Protein AF-A0A946AE33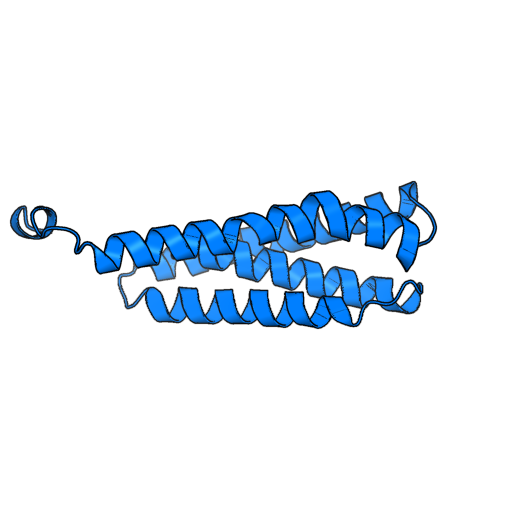-F1 (afdb_monomer_lite)

Foldseek 3Di:
DDPVVVPPDQDPVNVVVVVVVVVVLVVLCVCLPPDPVQQCQQCQAVVHNVVSNVLSVVLVVVLVVVLVVCVVVLLCVLVVDDDLVVLLVVLVVQLVVLVVQVVPQGSYNVCSVVSSVSSSSNSSSSSSSVSSD

Structure (mmCIF, N/CA/C/O backbone):
data_AF-A0A946AE33-F1
#
_entry.id   AF-A0A946AE33-F1
#
loop_
_atom_site.group_PDB
_atom_site.id
_atom_site.type_symbol
_atom_site.label_atom_id
_atom_site.label_alt_id
_atom_site.label_comp_id
_atom_site.label_asym_id
_atom_site.label_entity_id
_atom_site.label_seq_id
_atom_site.pdbx_PDB_ins_code
_atom_site.Cartn_x
_atom_site.Cartn_y
_atom_site.Cartn_z
_atom_site.occupancy
_atom_site.B_iso_or_equiv
_atom_site.auth_seq_id
_atom_site.auth_comp_id
_atom_site.auth_asym_id
_atom_site.auth_atom_id
_atom_site.pdbx_PDB_model_num
ATOM 1 N N . MET A 1 1 ? -21.711 12.159 24.952 1.00 50.16 1 MET A N 1
ATOM 2 C CA . MET A 1 1 ? -20.573 11.455 25.575 1.00 50.16 1 MET A CA 1
ATOM 3 C C . MET A 1 1 ? -20.435 12.003 26.990 1.00 50.16 1 MET A C 1
ATOM 5 O O . MET A 1 1 ? -20.140 13.181 27.139 1.00 50.16 1 MET A O 1
ATOM 9 N N . THR A 1 2 ? -20.823 11.242 28.013 1.00 53.59 2 THR A N 1
ATOM 10 C CA . THR A 1 2 ? -20.772 11.688 29.418 1.00 53.59 2 THR A CA 1
ATOM 11 C C . THR A 1 2 ? -19.345 11.548 29.954 1.00 53.59 2 THR A C 1
ATOM 13 O O . THR A 1 2 ? -18.620 10.636 29.563 1.00 53.59 2 THR A O 1
ATOM 16 N N . THR A 1 3 ? -18.932 12.439 30.856 1.00 55.59 3 THR A N 1
ATOM 17 C CA . THR A 1 3 ? -17.581 12.507 31.457 1.00 55.59 3 THR A CA 1
ATOM 18 C C . THR A 1 3 ? -17.086 11.186 32.068 1.00 55.59 3 THR A C 1
ATOM 20 O O . THR A 1 3 ? -15.885 10.972 32.158 1.00 55.59 3 THR A O 1
ATOM 23 N N . ALA A 1 4 ? -17.994 10.263 32.400 1.00 56.94 4 ALA A N 1
ATOM 24 C CA . ALA A 1 4 ? -17.688 8.928 32.911 1.00 56.94 4 ALA A CA 1
ATOM 25 C C . ALA A 1 4 ? -17.094 7.943 31.874 1.00 56.94 4 ALA A C 1
ATOM 27 O O . ALA A 1 4 ? -16.504 6.940 32.268 1.00 56.94 4 ALA A O 1
ATOM 28 N N . GLU A 1 5 ? -17.236 8.173 30.560 1.00 56.06 5 GLU A N 1
ATOM 29 C CA . GLU A 1 5 ? -16.621 7.291 29.545 1.00 56.06 5 GLU A CA 1
ATOM 30 C C . GLU A 1 5 ? -15.133 7.572 29.307 1.00 56.06 5 GLU A C 1
ATOM 32 O O . GLU A 1 5 ? -14.405 6.659 28.917 1.00 56.06 5 GLU A O 1
ATOM 37 N N . LEU A 1 6 ? -14.681 8.802 29.569 1.00 60.41 6 LEU A N 1
ATOM 38 C CA . LEU A 1 6 ? -13.281 9.213 29.411 1.00 60.41 6 LEU A CA 1
ATOM 39 C C . LEU A 1 6 ? -12.365 8.630 30.499 1.00 60.41 6 LEU A C 1
ATOM 41 O O . LEU A 1 6 ? -11.160 8.551 30.296 1.00 60.41 6 LEU A O 1
ATOM 45 N N . ASP A 1 7 ? -12.940 8.184 31.619 1.00 59.47 7 ASP A N 1
ATOM 46 C CA . ASP A 1 7 ? -12.211 7.732 32.811 1.00 59.47 7 ASP A CA 1
ATOM 47 C C . ASP A 1 7 ? -12.025 6.202 32.868 1.00 59.47 7 ASP A C 1
ATOM 49 O O . ASP A 1 7 ? -11.583 5.636 33.870 1.00 59.47 7 ASP A O 1
ATOM 53 N N . ARG A 1 8 ? -12.377 5.483 31.789 1.00 68.56 8 ARG A N 1
ATOM 54 C CA . ARG A 1 8 ? -12.140 4.036 31.710 1.00 68.56 8 ARG A CA 1
ATOM 55 C C . ARG A 1 8 ? -10.640 3.788 31.523 1.00 68.56 8 ARG A C 1
ATOM 57 O O . ARG A 1 8 ? -10.096 4.175 30.487 1.00 68.56 8 ARG A O 1
ATOM 64 N N . PRO A 1 9 ? -9.961 3.094 32.453 1.00 71.62 9 PRO A N 1
ATOM 65 C CA . PRO A 1 9 ? -8.534 2.848 32.322 1.00 71.62 9 PRO A CA 1
ATOM 66 C C . PRO A 1 9 ? -8.259 2.014 31.067 1.00 71.62 9 PRO A C 1
ATOM 68 O O . PRO A 1 9 ? -8.812 0.924 30.883 1.00 71.62 9 PRO A O 1
ATOM 71 N N . VAL A 1 10 ? -7.382 2.522 30.198 1.00 79.94 10 VAL A N 1
ATOM 72 C CA . VAL A 1 10 ? -6.903 1.779 29.029 1.00 79.94 10 VAL A CA 1
ATOM 73 C C . VAL A 1 10 ? -6.234 0.503 29.530 1.00 79.94 10 VAL A C 1
ATOM 75 O O . VAL A 1 10 ? -5.278 0.535 30.305 1.00 79.94 10 VAL A O 1
ATOM 78 N N . THR A 1 11 ? -6.742 -0.654 29.109 1.00 90.44 11 THR A N 1
ATOM 79 C CA . THR A 1 11 ? -6.124 -1.920 29.511 1.00 90.44 11 THR A CA 1
ATOM 80 C C . THR A 1 11 ? -4.708 -2.015 28.941 1.00 90.44 11 THR A C 1
ATOM 82 O O . THR A 1 11 ? -4.482 -1.705 27.771 1.00 90.44 11 THR A O 1
ATOM 85 N N . LYS A 1 12 ? -3.753 -2.527 29.731 1.00 89.81 12 LYS A N 1
ATOM 86 C CA . LYS A 1 12 ? -2.368 -2.762 29.272 1.00 89.81 12 LYS A CA 1
ATOM 87 C C . LYS A 1 12 ? -2.312 -3.585 27.977 1.00 89.81 12 LYS A C 1
ATOM 89 O O . LYS A 1 12 ? -1.475 -3.335 27.121 1.00 89.81 12 LYS A O 1
ATOM 94 N N . ARG A 1 13 ? -3.242 -4.539 27.819 1.00 88.56 13 ARG A N 1
ATOM 95 C CA . ARG A 1 13 ? -3.396 -5.354 26.602 1.00 88.56 13 ARG A CA 1
ATOM 96 C C . ARG A 1 13 ? -3.856 -4.530 25.398 1.00 88.56 13 ARG A C 1
ATOM 98 O O . ARG A 1 13 ? -3.354 -4.751 24.306 1.00 88.56 13 ARG A O 1
ATOM 105 N N . GLY A 1 14 ? -4.786 -3.594 25.591 1.00 88.00 14 GLY A N 1
ATOM 106 C CA . GLY A 1 14 ? -5.239 -2.687 24.535 1.00 88.00 14 GLY A CA 1
ATOM 107 C C . GLY A 1 14 ? -4.126 -1.757 24.062 1.00 88.00 14 GLY A C 1
ATOM 108 O O . GLY A 1 14 ? -3.914 -1.643 22.861 1.00 88.00 14 GLY A O 1
ATOM 109 N N . LEU A 1 15 ? -3.374 -1.169 24.997 1.00 89.25 15 LEU A N 1
ATOM 110 C CA . LEU A 1 15 ? -2.214 -0.336 24.672 1.00 89.25 15 LEU A CA 1
ATOM 111 C C . LEU A 1 15 ? -1.155 -1.136 23.899 1.00 89.25 15 LEU A C 1
ATOM 113 O O . LEU A 1 15 ? -0.730 -0.711 22.833 1.00 89.25 15 LEU A O 1
ATOM 117 N N . ALA A 1 16 ? -0.793 -2.327 24.388 1.00 91.50 16 ALA A N 1
ATOM 118 C CA . ALA A 1 16 ? 0.180 -3.188 23.717 1.00 91.50 16 ALA A CA 1
ATOM 119 C C . ALA A 1 16 ? -0.266 -3.603 22.304 1.00 91.50 16 ALA A C 1
ATOM 121 O O . ALA A 1 16 ? 0.555 -3.623 21.394 1.00 91.50 16 ALA A O 1
ATOM 122 N N . ALA A 1 17 ? -1.555 -3.906 22.106 1.00 89.50 17 ALA A N 1
ATOM 123 C CA . ALA A 1 17 ? -2.090 -4.255 20.791 1.00 89.50 17 ALA A CA 1
ATOM 124 C C . ALA A 1 17 ? -1.976 -3.093 19.793 1.00 89.50 17 ALA A C 1
ATOM 126 O O . ALA A 1 17 ? -1.589 -3.314 18.649 1.00 89.50 17 ALA A O 1
ATOM 127 N N . TRP A 1 18 ? -2.269 -1.865 20.227 1.00 89.56 18 TRP A N 1
ATOM 128 C CA . TRP A 1 18 ? -2.131 -0.680 19.380 1.00 89.56 18 TRP A CA 1
ATOM 129 C C . TRP A 1 18 ? -0.669 -0.330 19.095 1.00 89.56 18 TRP A C 1
ATOM 131 O O . TRP A 1 18 ? -0.333 -0.091 17.942 1.00 89.56 18 TRP A O 1
ATOM 141 N N . CYS A 1 19 ? 0.219 -0.404 20.093 1.00 91.88 19 CYS A N 1
ATOM 142 C CA . CYS A 1 19 ? 1.657 -0.217 19.873 1.00 91.88 19 CYS A CA 1
ATOM 143 C C . CYS A 1 19 ? 2.226 -1.246 18.886 1.00 91.88 19 CYS A C 1
ATOM 145 O O . CYS A 1 19 ? 3.056 -0.905 18.050 1.00 91.88 19 CYS A O 1
ATOM 147 N N . LEU A 1 20 ? 1.786 -2.507 18.970 1.00 91.44 20 LEU A N 1
ATOM 148 C CA . LEU A 1 20 ? 2.227 -3.546 18.042 1.00 91.44 20 LEU A CA 1
ATOM 149 C C . LEU A 1 20 ? 1.705 -3.297 16.623 1.00 91.44 20 LEU A C 1
ATOM 151 O O . LEU A 1 20 ? 2.431 -3.543 15.665 1.00 91.44 20 LEU A O 1
ATOM 155 N N . PHE A 1 21 ? 0.469 -2.813 16.487 1.00 90.50 21 PHE A N 1
ATOM 156 C CA . PHE A 1 21 ? -0.101 -2.452 15.190 1.00 90.50 21 PHE A CA 1
A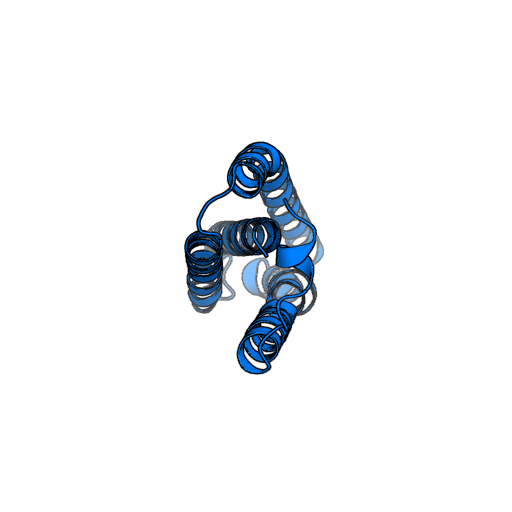TOM 157 C C . PHE A 1 21 ? 0.655 -1.283 14.544 1.00 90.50 21 PHE A C 1
ATOM 159 O O . PHE A 1 21 ? 1.027 -1.371 13.379 1.00 90.50 21 PHE A O 1
ATOM 166 N N . ASP A 1 22 ? 0.953 -0.234 15.312 1.00 90.69 22 ASP A N 1
ATOM 167 C CA . ASP A 1 22 ? 1.750 0.910 14.851 1.00 90.69 22 ASP A CA 1
ATOM 168 C C . ASP A 1 22 ? 3.158 0.478 14.407 1.00 90.69 22 ASP A C 1
ATOM 170 O O . ASP A 1 22 ? 3.613 0.793 13.304 1.00 90.69 22 ASP A O 1
ATOM 174 N N . TRP A 1 23 ? 3.807 -0.367 15.218 1.00 92.12 23 TRP A N 1
ATOM 175 C CA . TRP A 1 23 ? 5.108 -0.944 14.886 1.00 92.12 23 TRP A CA 1
ATOM 176 C C . TRP A 1 23 ? 5.071 -1.793 13.610 1.00 92.12 23 TRP A C 1
ATOM 178 O O . TRP A 1 23 ? 5.952 -1.661 12.763 1.00 92.12 23 TRP A O 1
ATOM 188 N N . ALA A 1 24 ? 4.052 -2.640 13.445 1.00 89.75 24 ALA A N 1
ATOM 189 C CA . ALA A 1 24 ? 3.898 -3.488 12.264 1.00 89.75 24 ALA A CA 1
ATOM 190 C C . ALA A 1 24 ? 3.605 -2.684 10.987 1.00 89.75 24 ALA A C 1
ATOM 192 O O . ALA A 1 24 ? 3.961 -3.118 9.892 1.00 89.75 24 ALA A O 1
ATOM 193 N N . ASN A 1 25 ? 2.987 -1.511 11.119 1.00 91.31 25 ASN A N 1
ATOM 194 C CA . ASN A 1 25 ? 2.649 -0.651 9.992 1.00 91.31 25 ASN A CA 1
ATOM 195 C C . ASN A 1 25 ? 3.841 0.160 9.479 1.00 91.31 25 ASN A C 1
ATOM 197 O O . ASN A 1 25 ? 3.943 0.372 8.270 1.00 91.31 25 ASN A O 1
ATOM 201 N N . SER A 1 26 ? 4.756 0.569 10.363 1.00 91.94 26 SER A N 1
ATOM 202 C CA . SER A 1 26 ? 5.898 1.430 10.024 1.00 91.94 26 SER A CA 1
ATOM 203 C C . SER A 1 26 ? 6.729 0.966 8.809 1.00 91.94 26 SER A C 1
ATOM 205 O O . SER A 1 26 ? 7.024 1.804 7.954 1.00 91.94 26 SER A O 1
ATOM 207 N N . PRO A 1 27 ? 7.065 -0.330 8.637 1.00 92.44 27 PRO A N 1
ATOM 208 C CA . PRO A 1 27 ? 7.875 -0.776 7.508 1.00 92.44 27 PRO A CA 1
ATOM 209 C C . PRO A 1 27 ? 7.176 -0.659 6.154 1.00 92.44 27 PRO A C 1
ATOM 211 O O . PRO A 1 27 ? 7.861 -0.589 5.139 1.00 92.44 27 PRO A O 1
ATOM 214 N N . THR A 1 28 ? 5.841 -0.650 6.107 1.00 93.06 28 THR A N 1
ATOM 215 C CA . THR A 1 28 ? 5.085 -0.700 4.846 1.00 93.06 28 THR A CA 1
ATOM 216 C C . THR A 1 28 ? 5.434 0.472 3.918 1.00 93.06 28 THR A C 1
ATOM 218 O O . THR A 1 28 ? 5.952 0.217 2.828 1.00 93.06 28 THR A O 1
ATOM 221 N N . PRO A 1 29 ? 5.258 1.749 4.310 1.00 93.12 29 PRO A N 1
ATOM 222 C CA . PRO A 1 29 ? 5.655 2.871 3.459 1.00 93.12 29 PRO A CA 1
ATOM 223 C C . PRO A 1 29 ? 7.177 2.941 3.269 1.00 93.12 29 PRO A C 1
ATOM 225 O O . PRO A 1 29 ? 7.655 3.232 2.175 1.00 93.12 29 PRO A O 1
ATOM 228 N N . THR A 1 30 ? 7.960 2.613 4.297 1.00 93.75 30 THR A N 1
ATOM 229 C CA . THR A 1 30 ? 9.427 2.696 4.252 1.00 93.75 30 THR A CA 1
ATOM 230 C C . THR A 1 30 ? 10.042 1.722 3.240 1.00 93.75 30 THR A C 1
ATOM 232 O O . THR A 1 30 ? 10.930 2.086 2.471 1.00 93.75 30 THR A O 1
ATOM 235 N N . VAL A 1 31 ? 9.583 0.473 3.221 1.00 94.88 31 VAL A N 1
ATOM 236 C CA . VAL A 1 31 ? 10.119 -0.580 2.350 1.00 94.88 31 VAL A CA 1
ATOM 237 C C . VAL A 1 31 ? 9.444 -0.533 0.985 1.00 94.88 31 VAL A C 1
ATOM 239 O O . VAL A 1 31 ? 10.135 -0.524 -0.038 1.00 94.88 31 VAL A O 1
ATOM 242 N N . VAL A 1 32 ? 8.109 -0.484 0.956 1.00 94.19 32 VAL A N 1
ATOM 243 C CA . VAL A 1 32 ? 7.356 -0.599 -0.297 1.00 94.19 32 VAL A CA 1
ATOM 244 C C . VAL A 1 32 ? 7.407 0.697 -1.095 1.00 94.19 32 VAL A C 1
ATOM 246 O O . VAL A 1 32 ? 7.631 0.646 -2.298 1.00 94.19 32 VAL A O 1
ATOM 249 N N . VAL A 1 33 ? 7.232 1.856 -0.453 1.00 92.31 33 VAL A N 1
ATOM 250 C CA . VAL A 1 33 ? 7.063 3.128 -1.174 1.00 92.31 33 VAL A CA 1
ATOM 251 C C . VAL A 1 33 ? 8.389 3.852 -1.400 1.00 92.31 33 VAL A C 1
ATOM 253 O O . VAL A 1 33 ? 8.581 4.408 -2.482 1.00 92.31 33 VAL A O 1
ATOM 256 N N . THR A 1 34 ? 9.305 3.855 -0.423 1.00 91.50 34 THR A N 1
ATOM 257 C CA . THR A 1 34 ? 10.477 4.750 -0.470 1.00 91.50 34 THR A CA 1
ATOM 258 C C . THR A 1 34 ? 11.816 4.060 -0.734 1.00 91.50 34 THR A C 1
ATOM 260 O O . THR A 1 34 ? 12.484 4.410 -1.704 1.00 91.50 34 THR A O 1
ATOM 263 N N . PHE A 1 35 ? 12.262 3.122 0.109 1.00 94.19 35 PHE A N 1
ATOM 264 C CA . PHE A 1 35 ? 13.688 2.749 0.142 1.00 94.19 35 PHE A CA 1
ATOM 265 C C . PHE A 1 35 ? 14.060 1.463 -0.593 1.00 94.19 35 PHE A C 1
ATOM 267 O O . PHE A 1 35 ? 15.213 1.333 -0.998 1.00 94.19 35 PHE A O 1
ATOM 274 N N . VAL A 1 36 ? 13.140 0.509 -0.759 1.00 95.12 36 VAL A N 1
ATOM 275 C CA . VAL A 1 36 ? 13.484 -0.811 -1.319 1.00 95.12 36 VAL A CA 1
ATOM 276 C C . VAL A 1 36 ? 12.819 -1.028 -2.668 1.00 95.12 36 VAL A C 1
ATOM 278 O O . VAL A 1 36 ? 13.504 -1.248 -3.666 1.00 95.12 36 VAL A O 1
ATOM 281 N N . PHE A 1 37 ? 11.493 -0.931 -2.725 1.00 94.69 37 PHE A N 1
ATOM 282 C CA . PHE A 1 37 ? 10.764 -1.293 -3.939 1.00 94.69 37 PHE A CA 1
ATOM 283 C C . PHE A 1 37 ? 10.851 -0.238 -5.045 1.00 94.69 37 PHE A C 1
ATOM 285 O O . PHE A 1 37 ? 10.926 -0.607 -6.213 1.00 94.69 37 PHE A O 1
ATOM 292 N N . ALA A 1 38 ? 10.935 1.049 -4.700 1.00 95.31 38 ALA A N 1
ATOM 293 C CA . ALA A 1 38 ? 11.123 2.122 -5.676 1.00 95.31 38 ALA A CA 1
ATOM 294 C C . ALA A 1 38 ? 12.419 1.967 -6.507 1.00 95.31 38 ALA A C 1
ATOM 296 O O . ALA A 1 38 ? 12.333 1.917 -7.738 1.00 95.31 38 ALA A O 1
ATOM 297 N N . PRO A 1 39 ? 13.621 1.819 -5.902 1.00 95.38 39 PRO A N 1
ATOM 298 C CA . PRO A 1 39 ? 14.836 1.582 -6.680 1.00 95.38 39 PRO A CA 1
ATOM 299 C C . PRO A 1 39 ? 14.857 0.199 -7.347 1.00 95.38 39 PRO A C 1
ATOM 301 O O . PRO A 1 39 ? 15.403 0.076 -8.444 1.00 95.38 39 PRO A O 1
ATOM 304 N N . TYR A 1 40 ? 14.250 -0.829 -6.736 1.00 96.12 40 TYR A N 1
ATOM 305 C CA . TYR A 1 40 ? 14.107 -2.152 -7.360 1.00 96.12 40 TYR A CA 1
ATOM 306 C C . TYR A 1 40 ? 13.276 -2.093 -8.647 1.00 96.12 40 TYR A C 1
ATOM 308 O O . TYR A 1 40 ? 13.693 -2.620 -9.675 1.00 96.12 40 TYR A O 1
ATOM 316 N N . PHE A 1 41 ? 12.139 -1.400 -8.624 1.00 96.56 41 PHE A N 1
ATOM 317 C CA . PHE A 1 41 ? 11.305 -1.193 -9.802 1.00 96.56 41 PHE A CA 1
ATOM 318 C C . PHE A 1 41 ? 12.065 -0.425 -10.886 1.00 96.56 41 PHE A C 1
ATOM 320 O O . PHE A 1 41 ? 12.114 -0.859 -12.037 1.00 96.56 41 PHE A O 1
ATOM 327 N N . ALA A 1 42 ? 12.719 0.678 -10.512 1.00 96.75 42 ALA A N 1
ATOM 328 C CA . ALA A 1 42 ? 13.382 1.539 -11.481 1.00 96.75 42 ALA A CA 1
ATOM 329 C C . ALA A 1 42 ? 14.591 0.871 -12.157 1.00 96.75 42 ALA A C 1
ATOM 331 O O . ALA A 1 42 ? 14.754 0.961 -13.373 1.00 96.75 42 ALA A O 1
ATOM 332 N N . ARG A 1 43 ? 15.432 0.174 -11.386 1.00 96.25 43 ARG A N 1
ATOM 333 C CA . ARG A 1 43 ? 16.667 -0.439 -11.903 1.00 96.25 43 ARG A CA 1
ATOM 334 C C . ARG A 1 43 ? 16.495 -1.892 -12.337 1.00 96.25 43 ARG A C 1
ATOM 336 O O . ARG A 1 43 ? 17.162 -2.315 -13.270 1.00 96.25 43 ARG A O 1
ATOM 343 N N . GLY A 1 44 ? 15.647 -2.655 -11.652 1.00 94.50 44 GLY A N 1
ATOM 344 C CA . GLY A 1 44 ? 15.461 -4.087 -11.889 1.00 94.50 44 GLY A CA 1
ATOM 345 C C . GLY A 1 44 ? 14.377 -4.392 -12.917 1.00 94.50 44 GLY A C 1
ATOM 346 O O . GLY A 1 44 ? 14.620 -5.156 -13.841 1.00 94.50 44 GLY A O 1
ATOM 347 N N . ILE A 1 45 ? 13.191 -3.796 -12.768 1.00 95.00 45 ILE A N 1
ATOM 348 C CA . ILE A 1 45 ? 12.033 -4.098 -13.628 1.00 95.00 45 ILE A CA 1
ATOM 349 C C . ILE A 1 45 ? 12.075 -3.269 -14.916 1.00 95.00 45 ILE A C 1
ATOM 351 O O . ILE A 1 45 ? 11.924 -3.811 -16.007 1.00 95.00 45 ILE A O 1
ATOM 355 N N . VAL A 1 46 ? 12.289 -1.955 -14.797 1.00 95.81 46 VAL A N 1
ATOM 356 C CA . VAL A 1 46 ? 12.320 -1.042 -15.954 1.00 95.81 46 VAL A CA 1
ATOM 357 C C . VAL A 1 46 ? 13.689 -1.046 -16.642 1.00 95.81 46 VAL A C 1
ATOM 359 O O . VAL A 1 46 ? 13.772 -0.908 -17.857 1.00 95.81 46 VAL A O 1
ATOM 362 N N . GLY A 1 47 ? 14.777 -1.197 -15.881 1.00 92.25 47 GLY A N 1
ATOM 363 C CA . GLY A 1 47 ? 16.150 -1.192 -16.408 1.00 92.25 47 GLY A CA 1
ATOM 364 C C . GLY A 1 47 ? 16.711 0.202 -16.727 1.00 92.25 47 GLY A C 1
ATOM 365 O O . GLY A 1 47 ? 17.907 0.338 -16.977 1.00 92.25 47 GLY A O 1
ATOM 366 N N . ASN A 1 48 ? 15.880 1.246 -16.666 1.00 94.75 48 ASN A N 1
ATOM 367 C CA . ASN A 1 48 ? 16.268 2.650 -16.773 1.00 94.75 48 ASN A CA 1
ATOM 368 C C . ASN A 1 48 ? 15.800 3.402 -15.525 1.00 94.75 48 ASN A C 1
ATOM 370 O O . ASN A 1 48 ? 14.604 3.563 -15.293 1.00 94.75 48 ASN A O 1
ATOM 374 N N . GLU A 1 49 ? 16.752 3.895 -14.733 1.00 93.69 49 GLU A N 1
ATOM 375 C CA . GLU A 1 49 ? 16.461 4.532 -13.449 1.00 93.69 49 GLU A CA 1
ATOM 376 C C . GLU A 1 49 ? 15.604 5.797 -13.582 1.00 93.69 49 GLU A C 1
ATOM 378 O O . GLU A 1 49 ? 14.661 5.975 -12.815 1.00 93.69 49 GLU A O 1
ATOM 383 N N . ALA A 1 50 ? 15.887 6.660 -14.562 1.00 95.56 50 ALA A N 1
ATOM 384 C CA . ALA A 1 50 ? 15.160 7.918 -14.723 1.00 95.56 50 ALA A CA 1
ATOM 385 C C . ALA A 1 50 ? 13.708 7.677 -15.158 1.00 95.56 50 ALA A C 1
ATOM 387 O O . ALA A 1 50 ? 12.776 8.239 -14.581 1.00 95.56 50 ALA A O 1
ATOM 388 N N . GLU A 1 51 ? 13.512 6.806 -16.149 1.00 95.62 51 GLU A N 1
ATOM 389 C CA . GLU A 1 51 ? 12.180 6.429 -16.628 1.00 95.62 51 GLU A CA 1
ATOM 390 C C . GLU A 1 51 ? 11.399 5.658 -15.558 1.00 95.62 51 GLU A C 1
ATOM 392 O O . GLU A 1 51 ? 10.232 5.948 -15.298 1.00 95.62 51 GLU A O 1
ATOM 397 N N . GLY A 1 52 ? 12.057 4.723 -14.874 1.00 96.00 52 GLY A N 1
ATOM 398 C CA . GLY A 1 52 ? 11.436 3.917 -13.836 1.00 96.00 52 GLY A CA 1
ATOM 399 C C . GLY A 1 52 ? 11.005 4.729 -12.618 1.00 96.00 52 GLY A C 1
ATOM 400 O O . GLY A 1 52 ? 9.904 4.518 -12.112 1.00 96.00 52 GLY A O 1
ATOM 401 N N . LEU A 1 53 ? 11.800 5.710 -12.182 1.00 96.25 53 LEU A N 1
ATOM 402 C CA . LEU A 1 53 ? 11.395 6.632 -11.115 1.00 96.25 53 LEU A CA 1
ATOM 403 C C . LEU A 1 53 ? 10.254 7.565 -11.549 1.00 96.25 53 LEU A C 1
ATOM 405 O O . LEU A 1 53 ? 9.391 7.893 -10.728 1.00 96.25 53 LEU A O 1
ATOM 409 N N . ALA A 1 54 ? 10.204 7.965 -12.823 1.00 97.31 54 ALA A N 1
ATOM 410 C CA . ALA A 1 54 ? 9.082 8.734 -13.357 1.00 97.31 54 ALA A CA 1
ATOM 411 C C . ALA A 1 54 ? 7.786 7.903 -13.354 1.00 97.31 54 ALA A C 1
ATOM 413 O O . ALA A 1 54 ? 6.770 8.360 -12.829 1.00 97.31 54 ALA A O 1
ATOM 414 N N . LEU A 1 55 ? 7.827 6.667 -13.864 1.00 96.62 55 LEU A N 1
ATOM 415 C CA . LEU A 1 55 ? 6.693 5.733 -13.844 1.00 96.62 55 LEU A CA 1
ATOM 416 C C . LEU A 1 55 ? 6.236 5.414 -12.417 1.00 96.62 55 LEU A C 1
ATOM 418 O O . LEU A 1 55 ? 5.037 5.415 -12.138 1.00 96.62 55 LEU A O 1
ATOM 422 N N . TRP A 1 56 ? 7.183 5.199 -11.503 1.00 97.06 56 TRP A N 1
ATOM 423 C CA . TRP A 1 56 ? 6.897 4.994 -10.086 1.00 97.06 56 TRP A CA 1
ATOM 424 C C . TRP A 1 56 ? 6.147 6.184 -9.486 1.00 97.06 56 TRP A C 1
ATOM 426 O O . TRP A 1 56 ? 5.099 6.013 -8.865 1.00 97.06 56 TRP A O 1
ATOM 436 N N . SER A 1 57 ? 6.642 7.401 -9.729 1.00 96.19 57 SER A N 1
ATOM 437 C CA . SER A 1 57 ? 6.019 8.636 -9.240 1.00 96.19 57 SER A CA 1
ATOM 438 C C . SER A 1 57 ? 4.606 8.817 -9.793 1.00 96.19 57 SER A C 1
ATOM 440 O O . SER A 1 57 ? 3.706 9.193 -9.045 1.00 96.19 57 SER A O 1
ATOM 442 N N . TRP A 1 58 ? 4.382 8.488 -11.069 1.00 96.44 58 TRP A N 1
ATOM 443 C CA . TRP A 1 58 ? 3.041 8.479 -11.659 1.00 96.44 58 TRP A CA 1
ATOM 444 C C . TRP A 1 58 ? 2.119 7.447 -11.006 1.00 96.44 58 TRP A C 1
ATOM 446 O O . TRP A 1 58 ? 0.963 7.764 -10.725 1.00 96.44 58 TRP A O 1
ATOM 456 N N . GLY A 1 59 ? 2.623 6.246 -10.711 1.00 95.62 59 GLY A N 1
ATOM 457 C CA . GLY A 1 59 ? 1.875 5.215 -9.987 1.00 95.62 59 GLY A CA 1
ATOM 458 C C . GLY A 1 59 ? 1.449 5.666 -8.588 1.00 95.62 59 GLY A C 1
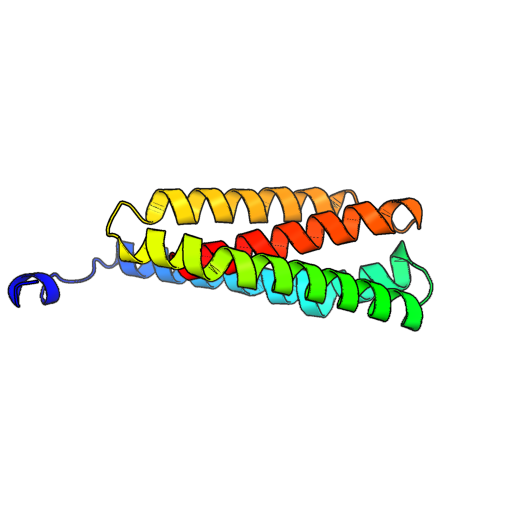ATOM 459 O O . GLY A 1 59 ? 0.275 5.548 -8.234 1.00 95.62 59 GLY A O 1
ATOM 460 N N . ILE A 1 60 ? 2.375 6.253 -7.823 1.00 96.06 60 ILE A N 1
ATOM 461 C CA . ILE A 1 60 ? 2.094 6.793 -6.484 1.00 96.06 60 ILE A CA 1
ATOM 462 C C . ILE A 1 60 ? 1.127 7.984 -6.549 1.00 96.06 60 ILE A C 1
ATOM 464 O O . ILE A 1 60 ? 0.198 8.075 -5.744 1.00 96.06 60 ILE A O 1
ATOM 468 N N . ALA A 1 61 ? 1.292 8.885 -7.521 1.00 96.69 61 ALA A N 1
ATOM 469 C CA . ALA A 1 61 ? 0.377 10.007 -7.722 1.00 96.69 61 ALA A CA 1
ATOM 470 C C . ALA A 1 61 ? -1.044 9.526 -8.053 1.00 96.69 61 ALA A C 1
ATOM 472 O O . ALA A 1 61 ? -2.020 10.051 -7.515 1.00 96.69 61 ALA A O 1
ATOM 473 N N . PHE A 1 62 ? -1.169 8.496 -8.893 1.00 96.06 62 PHE A N 1
ATOM 474 C CA . PHE A 1 62 ? -2.459 7.899 -9.215 1.00 96.06 62 PHE A CA 1
ATOM 475 C C . PHE A 1 62 ? -3.109 7.258 -7.983 1.00 96.06 62 PHE A C 1
ATOM 477 O O . PHE A 1 62 ? -4.288 7.503 -7.727 1.00 96.06 62 PHE A O 1
ATOM 484 N N . SER A 1 63 ? -2.358 6.504 -7.170 1.00 95.94 63 SER A N 1
ATOM 485 C CA . SER A 1 63 ? -2.908 5.960 -5.921 1.00 95.94 63 SER A CA 1
ATOM 486 C C . SER A 1 63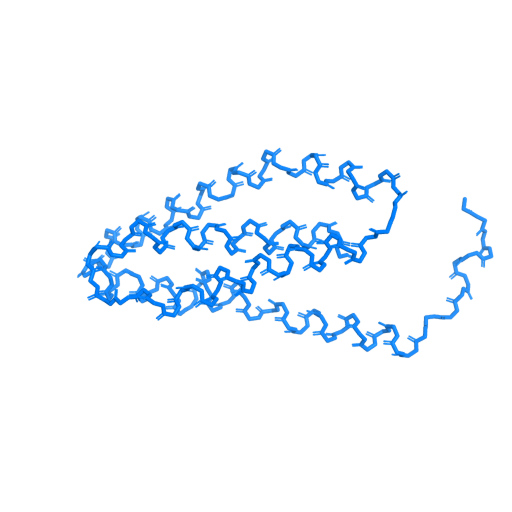 ? -3.338 7.062 -4.956 1.00 95.94 63 SER A C 1
ATOM 488 O O . SER A 1 63 ? -4.416 6.968 -4.378 1.00 95.94 63 SER A O 1
ATOM 490 N N . ALA A 1 64 ? -2.551 8.135 -4.830 1.00 95.06 64 ALA A N 1
ATOM 491 C CA . ALA A 1 64 ? -2.890 9.276 -3.982 1.00 95.06 64 ALA A CA 1
ATOM 492 C C . ALA A 1 64 ? -4.175 9.980 -4.448 1.00 95.06 64 ALA A C 1
ATOM 494 O O . ALA A 1 64 ? -4.999 10.363 -3.620 1.00 95.06 64 ALA A O 1
ATOM 495 N N . LEU A 1 65 ? -4.391 10.095 -5.762 1.00 97.00 65 LEU A N 1
ATOM 496 C CA . LEU A 1 65 ? -5.638 10.623 -6.316 1.00 97.00 65 LEU A CA 1
ATOM 497 C C . LEU A 1 65 ? -6.838 9.738 -5.946 1.00 97.00 65 LEU A C 1
ATOM 499 O O . LEU A 1 65 ? -7.877 10.250 -5.532 1.00 97.00 65 LEU A O 1
ATOM 503 N N . VAL A 1 66 ? -6.693 8.413 -6.053 1.00 95.62 66 VAL A N 1
ATOM 504 C CA . VAL A 1 66 ? -7.739 7.462 -5.645 1.00 95.62 66 VAL A CA 1
ATOM 505 C C . VAL A 1 66 ? -8.029 7.584 -4.148 1.00 95.62 66 VAL A C 1
ATOM 507 O O . VAL A 1 66 ? -9.193 7.670 -3.759 1.00 95.62 66 VAL A O 1
ATOM 510 N N . ILE A 1 67 ? -6.993 7.662 -3.311 1.00 95.12 67 ILE A N 1
ATOM 511 C CA . ILE A 1 67 ? -7.132 7.865 -1.862 1.00 95.12 67 ILE A CA 1
ATOM 512 C C . ILE A 1 67 ? -7.859 9.177 -1.571 1.00 95.12 67 ILE A C 1
ATOM 514 O O . ILE A 1 67 ? -8.785 9.183 -0.768 1.00 95.12 67 ILE A O 1
ATOM 518 N N . ALA A 1 68 ? -7.508 10.270 -2.253 1.00 95.38 68 ALA A N 1
ATOM 519 C CA . ALA A 1 68 ? -8.154 11.568 -2.067 1.00 95.38 68 ALA A CA 1
ATOM 520 C C . ALA A 1 68 ? -9.662 11.523 -2.370 1.00 95.38 68 ALA A C 1
ATOM 522 O O . ALA A 1 68 ? -10.447 12.175 -1.685 1.00 95.38 68 ALA A O 1
ATOM 523 N N . VAL A 1 69 ? -10.078 10.728 -3.361 1.00 95.25 69 VAL A N 1
ATOM 524 C CA . VAL A 1 69 ? -11.499 10.510 -3.682 1.00 95.25 69 VAL A CA 1
ATOM 525 C C . VAL A 1 69 ? -12.182 9.593 -2.664 1.00 95.25 69 VAL A C 1
ATOM 527 O O . VAL A 1 69 ? -13.359 9.787 -2.362 1.00 95.25 69 VAL A O 1
ATOM 530 N N . LEU A 1 70 ? -11.471 8.600 -2.125 1.00 91.19 70 LEU A N 1
ATOM 531 C CA . LEU A 1 70 ? -12.007 7.672 -1.124 1.00 91.19 70 LEU A CA 1
ATOM 532 C C . LEU A 1 70 ? -12.089 8.290 0.278 1.00 91.19 70 LEU A C 1
ATOM 534 O O . LEU A 1 70 ? -13.000 7.943 1.029 1.00 91.19 70 LEU A O 1
ATOM 538 N N . ALA A 1 71 ? -11.195 9.221 0.613 1.00 91.38 71 ALA A N 1
ATOM 539 C CA . ALA A 1 71 ? -11.055 9.820 1.940 1.00 91.38 71 ALA A CA 1
ATOM 540 C C . ALA A 1 71 ? -12.356 10.410 2.529 1.00 91.38 71 ALA A C 1
ATOM 542 O O . ALA A 1 71 ? -12.626 10.160 3.702 1.00 91.38 71 ALA A O 1
ATOM 543 N N . PRO A 1 72 ? -13.217 11.131 1.777 1.00 90.75 72 PRO A N 1
ATOM 544 C CA . PRO A 1 72 ? -14.486 11.632 2.305 1.00 90.75 72 PRO A CA 1
ATOM 545 C C . PRO A 1 72 ? -15.452 10.499 2.660 1.00 90.75 72 PRO A C 1
ATOM 547 O O . PRO A 1 72 ? -16.175 10.584 3.650 1.00 90.75 72 PRO A O 1
ATOM 550 N N . VAL A 1 73 ? -15.467 9.429 1.858 1.00 89.50 73 VAL A N 1
ATOM 551 C CA . VAL A 1 73 ? -16.358 8.281 2.058 1.00 89.50 73 VAL A CA 1
ATOM 552 C C . VAL A 1 73 ? -15.893 7.464 3.258 1.00 89.50 73 VAL A C 1
ATOM 554 O O . VAL A 1 73 ? -16.689 7.150 4.141 1.00 89.50 73 VAL A O 1
ATOM 557 N N . THR A 1 74 ? -14.604 7.134 3.314 1.00 87.44 74 THR A N 1
ATOM 558 C CA . THR A 1 74 ? -14.023 6.336 4.400 1.00 87.44 74 THR A CA 1
ATOM 559 C C . THR A 1 74 ? -14.011 7.115 5.712 1.00 87.44 74 THR A C 1
ATOM 561 O O . THR A 1 74 ? -14.347 6.543 6.747 1.00 87.44 74 THR A O 1
ATOM 564 N N . GLY A 1 75 ? -13.754 8.425 5.660 1.00 87.81 75 GLY A N 1
ATOM 565 C CA . GLY A 1 75 ? -13.879 9.342 6.793 1.00 87.81 75 GLY A CA 1
ATOM 566 C C . GLY A 1 75 ? -15.311 9.424 7.321 1.00 87.81 75 GLY A C 1
ATOM 567 O O . GLY A 1 75 ? -15.534 9.200 8.507 1.00 87.81 75 GLY A O 1
ATOM 568 N N . ALA A 1 76 ? -16.308 9.603 6.446 1.00 87.81 76 ALA A N 1
ATOM 569 C CA . ALA A 1 76 ? -17.712 9.594 6.862 1.00 87.81 76 ALA A CA 1
ATOM 570 C C . ALA A 1 76 ? -18.123 8.261 7.520 1.00 87.81 76 ALA A C 1
ATOM 572 O O . ALA A 1 76 ? -18.863 8.261 8.504 1.00 87.81 76 ALA A O 1
ATOM 573 N N . ILE A 1 77 ? -17.624 7.120 7.022 1.00 85.75 77 ILE A N 1
ATOM 574 C CA . ILE A 1 77 ? -17.851 5.798 7.636 1.00 85.75 77 ILE A CA 1
ATOM 575 C C . ILE A 1 77 ? -17.154 5.691 9.004 1.00 85.75 77 ILE A C 1
ATOM 577 O O . ILE A 1 77 ? -17.716 5.102 9.932 1.00 85.75 77 ILE A O 1
ATOM 581 N N . ALA A 1 78 ? -15.948 6.246 9.151 1.00 85.06 78 ALA A N 1
ATOM 582 C CA . ALA A 1 78 ? -15.207 6.262 10.413 1.00 85.06 78 ALA A CA 1
ATOM 583 C C . ALA A 1 78 ? -15.887 7.142 11.485 1.00 85.06 78 ALA A C 1
ATOM 585 O O . ALA A 1 78 ? -15.910 6.770 12.670 1.00 85.06 78 ALA A O 1
ATOM 586 N N . ASP A 1 79 ? -16.481 8.259 11.053 1.00 82.81 79 ASP A N 1
ATOM 587 C CA . ASP A 1 79 ? -17.163 9.250 11.891 1.00 82.81 79 ASP A CA 1
ATOM 588 C C . ASP A 1 79 ? -18.587 8.836 12.282 1.00 82.81 79 ASP A C 1
ATOM 590 O O . ASP A 1 79 ? -19.014 9.094 13.408 1.00 82.81 79 ASP A O 1
ATOM 594 N N . ALA A 1 80 ? -19.314 8.122 11.414 1.00 77.75 80 ALA A N 1
ATOM 595 C CA . ALA A 1 80 ? -20.703 7.698 11.646 1.00 77.75 80 ALA A CA 1
ATOM 596 C C . ALA A 1 80 ? -20.893 6.641 12.763 1.00 77.75 80 ALA A C 1
ATOM 598 O O . ALA A 1 80 ? -22.005 6.170 12.984 1.00 77.75 80 ALA A O 1
ATOM 599 N N . ALA A 1 81 ? -19.832 6.310 13.506 1.00 51.97 81 ALA A N 1
ATOM 600 C CA . ALA A 1 81 ? -19.825 5.481 14.711 1.00 51.97 81 ALA A CA 1
ATOM 601 C C . ALA A 1 81 ? -20.342 4.037 14.519 1.00 51.97 81 ALA A C 1
ATOM 603 O O . ALA A 1 81 ? -21.511 3.707 14.707 1.00 51.97 81 ALA A O 1
ATOM 604 N N . GLY A 1 82 ? -19.395 3.130 14.252 1.00 68.38 82 GLY A N 1
ATOM 605 C CA . GLY A 1 82 ? -19.577 1.678 14.280 1.00 68.38 82 GLY A CA 1
ATOM 606 C C . GLY A 1 82 ? -18.316 0.934 14.745 1.00 68.38 82 GLY A C 1
ATOM 607 O O . GLY A 1 82 ? -17.382 1.513 15.303 1.00 68.38 82 GLY A O 1
ATOM 608 N N . ARG A 1 83 ? -18.263 -0.384 14.513 1.00 74.56 83 ARG A N 1
ATOM 609 C CA . ARG A 1 83 ? -17.083 -1.222 14.805 1.00 74.56 83 ARG A CA 1
ATOM 610 C C . ARG A 1 83 ? -15.952 -0.863 13.829 1.00 74.56 83 ARG A C 1
ATOM 612 O O . ARG A 1 83 ? -16.018 -1.254 12.671 1.00 74.56 83 ARG A O 1
ATOM 619 N N . ARG A 1 84 ? -14.898 -0.182 14.299 1.00 80.75 84 ARG A N 1
ATOM 620 C CA . ARG A 1 84 ? -13.712 0.195 13.488 1.00 80.75 84 ARG A CA 1
ATOM 621 C C . ARG A 1 84 ? -12.773 -0.980 13.183 1.00 80.75 84 ARG A C 1
ATOM 623 O O . ARG A 1 84 ? -12.204 -1.066 12.104 1.00 80.75 84 ARG A O 1
ATOM 630 N N . LYS A 1 85 ? -12.671 -1.945 14.107 1.00 82.31 85 LYS A N 1
ATOM 631 C CA . LYS A 1 85 ? -11.743 -3.091 13.997 1.00 82.31 85 LYS A CA 1
ATOM 632 C C . LYS A 1 85 ? -11.909 -3.947 12.723 1.00 82.31 85 LYS A C 1
ATOM 634 O O . LYS A 1 85 ? -10.886 -4.327 12.167 1.00 82.31 85 LYS A O 1
ATOM 639 N N . PRO A 1 86 ? -13.130 -4.262 12.238 1.00 86.44 86 PRO A N 1
ATOM 640 C CA . PRO A 1 86 ? -13.312 -4.961 10.964 1.00 86.44 86 PRO A CA 1
ATOM 641 C C . PRO A 1 86 ? -12.761 -4.201 9.752 1.00 86.44 86 PRO A C 1
ATOM 643 O O . PRO A 1 86 ? -12.189 -4.831 8.872 1.00 86.44 86 PRO A O 1
ATOM 646 N N . TRP A 1 87 ? -12.892 -2.870 9.720 1.00 88.31 87 TRP A N 1
ATOM 647 C CA . TRP A 1 87 ? -12.361 -2.045 8.632 1.00 88.31 87 TRP A CA 1
ATOM 648 C C . TRP A 1 87 ? -10.836 -2.041 8.632 1.00 88.31 87 TRP A C 1
ATOM 650 O O . TRP A 1 87 ? -10.234 -2.334 7.603 1.00 88.31 87 TRP A O 1
ATOM 660 N N . ILE A 1 88 ? -10.224 -1.834 9.804 1.00 89.56 88 ILE A N 1
ATOM 661 C CA . ILE A 1 88 ? -8.769 -1.944 9.980 1.00 89.56 88 ILE A CA 1
ATOM 662 C C . ILE A 1 88 ? -8.282 -3.314 9.493 1.00 89.56 88 ILE A C 1
ATOM 664 O O . ILE A 1 88 ? -7.353 -3.390 8.698 1.00 89.56 88 ILE A O 1
ATOM 668 N N . ALA A 1 89 ? -8.940 -4.401 9.912 1.00 89.62 89 ALA A N 1
ATOM 669 C CA . ALA A 1 89 ? -8.568 -5.754 9.502 1.00 89.62 89 ALA A CA 1
ATOM 670 C C . ALA A 1 89 ? -8.724 -5.985 7.987 1.00 89.62 89 ALA A C 1
ATOM 672 O O . ALA A 1 89 ? -7.853 -6.604 7.382 1.00 89.62 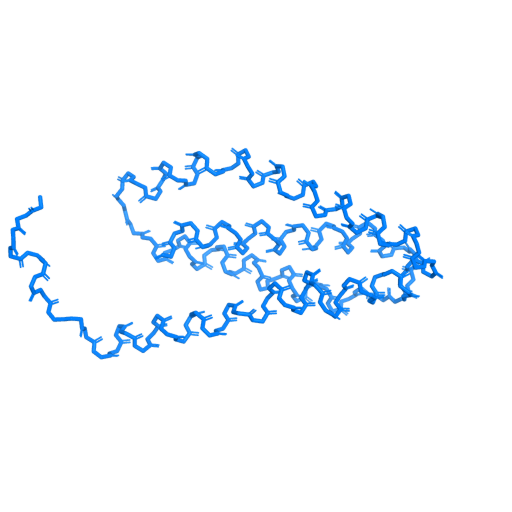89 ALA A O 1
ATOM 673 N N . GLY A 1 90 ? -9.800 -5.485 7.371 1.00 91.25 90 GLY A N 1
ATOM 674 C CA . GLY A 1 90 ? -10.044 -5.626 5.934 1.00 91.25 90 GLY A CA 1
ATOM 675 C C . GLY A 1 90 ? -9.004 -4.898 5.085 1.00 91.25 90 GLY A C 1
ATOM 676 O O . GLY A 1 90 ? -8.422 -5.496 4.181 1.00 91.25 90 GLY A O 1
ATOM 677 N N . PHE A 1 91 ? -8.717 -3.635 5.409 1.00 92.44 91 PHE A N 1
ATOM 678 C CA . PHE A 1 91 ? -7.705 -2.857 4.693 1.00 92.44 91 PHE A CA 1
ATOM 679 C C . PHE A 1 91 ? -6.285 -3.350 4.976 1.00 92.44 91 PHE A C 1
ATOM 681 O O . PHE A 1 91 ? -5.488 -3.455 4.049 1.00 92.44 91 PHE A O 1
ATOM 688 N N . SER A 1 92 ? -5.988 -3.771 6.208 1.00 92.75 92 SER A N 1
ATOM 689 C CA . SER A 1 92 ? -4.706 -4.413 6.525 1.00 92.75 92 SER A CA 1
ATOM 690 C C . SER A 1 92 ? -4.515 -5.708 5.733 1.00 92.75 92 SER A C 1
ATOM 692 O O . SER A 1 92 ? -3.429 -5.956 5.218 1.00 92.75 92 SER A O 1
ATOM 694 N N . LEU A 1 93 ? -5.565 -6.525 5.582 1.00 94.62 93 LEU A N 1
ATOM 695 C CA . LEU A 1 93 ? -5.502 -7.740 4.770 1.00 94.62 93 LEU A CA 1
ATOM 696 C C . LEU A 1 93 ? -5.263 -7.416 3.291 1.00 94.62 93 LEU A C 1
ATOM 698 O O . LEU A 1 93 ? -4.450 -8.086 2.660 1.00 94.62 93 LEU A O 1
ATOM 702 N N . LEU A 1 94 ? -5.914 -6.380 2.753 1.00 95.12 94 LEU A N 1
ATOM 703 C CA . LEU A 1 94 ? -5.649 -5.895 1.396 1.00 95.12 94 LEU A CA 1
ATOM 704 C C . LEU A 1 94 ? -4.170 -5.518 1.228 1.00 95.12 94 LEU A C 1
ATOM 706 O O . LEU A 1 94 ? -3.527 -5.989 0.291 1.00 95.12 94 LEU A O 1
ATOM 710 N N . THR A 1 95 ? -3.619 -4.740 2.163 1.00 94.62 95 THR A N 1
ATOM 711 C CA . THR A 1 95 ? -2.204 -4.343 2.171 1.00 94.62 95 THR A CA 1
ATOM 712 C C . THR A 1 95 ? -1.279 -5.557 2.238 1.00 94.62 95 THR A C 1
ATOM 714 O O . THR A 1 95 ? -0.318 -5.637 1.473 1.00 94.62 95 THR A O 1
ATOM 717 N N . ILE A 1 96 ? -1.578 -6.533 3.102 1.00 95.19 96 ILE A N 1
ATOM 718 C CA . ILE A 1 96 ? -0.795 -7.770 3.240 1.00 95.19 96 ILE A CA 1
ATOM 719 C C . ILE A 1 96 ? -0.816 -8.573 1.938 1.00 95.19 96 ILE A C 1
ATOM 721 O O . ILE A 1 96 ? 0.240 -8.991 1.471 1.00 95.19 96 ILE A O 1
ATOM 725 N N . LEU A 1 97 ? -1.990 -8.777 1.336 1.00 96.50 97 LEU A N 1
ATOM 726 C CA . LEU A 1 97 ? -2.127 -9.558 0.104 1.00 96.50 97 LEU A CA 1
ATOM 727 C C . LEU A 1 97 ? -1.449 -8.870 -1.084 1.00 96.50 97 LEU A C 1
ATOM 729 O O . LEU A 1 97 ? -0.760 -9.534 -1.857 1.00 96.50 97 LEU A O 1
ATOM 733 N N . ALA A 1 98 ? -1.590 -7.550 -1.208 1.00 96.25 98 ALA A N 1
ATOM 734 C CA . ALA A 1 98 ? -0.922 -6.783 -2.253 1.00 96.25 98 ALA A CA 1
ATOM 735 C C . ALA A 1 98 ? 0.607 -6.805 -2.074 1.00 96.25 98 ALA A C 1
ATOM 737 O O . ALA A 1 98 ? 1.332 -7.051 -3.036 1.00 96.25 98 ALA A O 1
ATOM 738 N N . THR A 1 99 ? 1.096 -6.662 -0.836 1.00 95.25 99 THR A N 1
ATOM 739 C CA . THR A 1 99 ? 2.531 -6.761 -0.513 1.00 95.25 99 THR A CA 1
ATOM 740 C C . THR A 1 99 ? 3.068 -8.168 -0.770 1.00 95.25 99 THR A C 1
ATOM 742 O O . THR A 1 99 ? 4.145 -8.320 -1.336 1.00 95.25 99 THR A O 1
ATOM 745 N N . ALA A 1 100 ? 2.312 -9.213 -0.424 1.00 95.69 100 ALA A N 1
ATOM 746 C CA . ALA A 1 100 ? 2.672 -10.591 -0.747 1.00 95.69 100 ALA A CA 1
ATOM 747 C C . ALA A 1 100 ? 2.713 -10.823 -2.266 1.00 95.69 100 ALA A C 1
ATOM 749 O O . ALA A 1 100 ? 3.579 -11.544 -2.752 1.00 95.69 100 ALA A O 1
ATOM 750 N N . GLY A 1 101 ? 1.828 -10.173 -3.027 1.00 94.69 101 GLY A N 1
ATOM 751 C CA . GLY A 1 101 ? 1.838 -10.202 -4.490 1.00 94.69 101 GLY A CA 1
ATOM 752 C C . GLY A 1 101 ? 3.117 -9.625 -5.104 1.00 94.69 101 GLY A C 1
ATOM 753 O O . GLY A 1 101 ? 3.578 -10.127 -6.129 1.00 94.69 101 GLY A O 1
ATOM 754 N N . LEU A 1 102 ? 3.737 -8.631 -4.456 1.00 93.75 102 LEU A N 1
ATOM 755 C CA . LEU A 1 102 ? 4.995 -8.039 -4.923 1.00 93.75 102 LEU A CA 1
ATOM 756 C C . LEU A 1 102 ? 6.160 -9.039 -4.955 1.00 93.75 102 LEU A C 1
ATOM 758 O O . LEU A 1 102 ? 7.107 -8.835 -5.711 1.00 93.75 102 LEU A O 1
ATOM 762 N N . TRP A 1 103 ? 6.079 -10.142 -4.203 1.00 94.62 103 TRP A N 1
ATOM 763 C CA . TRP A 1 103 ? 7.052 -11.239 -4.260 1.00 94.62 103 TRP A CA 1
ATOM 764 C C . TRP A 1 103 ? 7.233 -11.808 -5.675 1.00 94.62 103 TRP A C 1
ATOM 766 O O . TRP A 1 103 ? 8.326 -12.232 -6.040 1.00 94.62 103 TRP A O 1
ATOM 776 N N . PHE A 1 104 ? 6.169 -11.814 -6.482 1.00 93.62 104 PHE A N 1
ATOM 777 C CA . PHE A 1 104 ? 6.198 -12.382 -7.830 1.00 93.62 104 PHE A CA 1
ATOM 778 C C . PHE A 1 104 ? 6.755 -11.422 -8.884 1.00 93.62 104 PHE A C 1
ATOM 780 O O . PHE A 1 104 ? 7.026 -11.855 -10.001 1.00 93.62 104 PHE A O 1
ATOM 787 N N . CYS A 1 105 ? 6.937 -10.139 -8.554 1.00 92.94 105 CYS A N 1
ATOM 788 C CA . CYS A 1 105 ? 7.422 -9.133 -9.491 1.00 92.94 105 CYS A CA 1
ATOM 789 C C . CYS A 1 105 ? 8.905 -9.350 -9.804 1.00 92.94 105 CYS A C 1
ATOM 791 O O . CYS A 1 105 ? 9.778 -8.813 -9.122 1.00 92.94 105 CYS A O 1
ATOM 793 N N . ALA A 1 106 ? 9.179 -10.150 -10.833 1.00 92.44 106 ALA A N 1
ATOM 794 C CA . ALA A 1 106 ? 10.524 -10.438 -11.314 1.00 92.44 106 ALA A CA 1
ATOM 795 C C . ALA A 1 106 ? 11.125 -9.227 -12.062 1.00 92.44 106 ALA A C 1
ATOM 797 O O . ALA A 1 106 ? 10.370 -8.393 -12.567 1.00 92.44 106 ALA A O 1
ATOM 798 N N . PRO A 1 107 ? 12.467 -9.123 -12.154 1.00 92.25 107 PRO A N 1
ATOM 799 C CA . PRO A 1 107 ? 13.159 -8.054 -12.876 1.00 92.25 107 PRO A CA 1
ATOM 800 C C . PRO A 1 107 ? 13.037 -8.250 -14.396 1.00 92.25 107 PRO A C 1
ATOM 802 O O . PRO A 1 107 ? 13.990 -8.620 -15.077 1.00 92.25 107 PRO A O 1
ATOM 805 N N . ASP A 1 108 ? 11.824 -8.063 -14.906 1.00 91.81 108 ASP A N 1
ATOM 806 C CA . ASP A 1 108 ? 11.472 -8.147 -16.318 1.00 91.81 108 ASP A CA 1
ATOM 807 C C . ASP A 1 108 ? 10.403 -7.081 -16.646 1.00 91.81 108 ASP A C 1
ATOM 809 O O . ASP A 1 108 ? 9.459 -6.913 -15.865 1.00 91.81 108 ASP A O 1
ATOM 813 N N . PRO A 1 109 ? 10.497 -6.375 -17.792 1.00 90.62 109 PRO A N 1
ATOM 814 C CA . PRO A 1 109 ? 9.572 -5.296 -18.154 1.00 90.62 109 PRO A CA 1
ATOM 815 C C . PRO A 1 109 ? 8.088 -5.689 -18.214 1.00 90.62 109 PRO A C 1
ATOM 817 O O . PRO A 1 109 ? 7.215 -4.827 -18.093 1.00 90.62 109 PRO A O 1
ATOM 820 N N . THR A 1 110 ? 7.757 -6.974 -18.361 1.00 94.19 110 THR A N 1
ATOM 821 C CA . THR A 1 110 ? 6.366 -7.459 -18.295 1.00 94.19 110 THR A CA 1
ATOM 822 C C . THR A 1 110 ? 5.711 -7.201 -16.935 1.00 94.19 110 THR A C 1
ATOM 824 O O . THR A 1 110 ? 4.486 -7.076 -16.855 1.00 94.19 110 THR A O 1
ATOM 827 N N . TRP A 1 111 ? 6.510 -7.044 -15.874 1.00 94.56 111 TRP A N 1
ATOM 828 C CA . TRP A 1 111 ? 6.032 -6.768 -14.519 1.00 94.56 111 TRP A CA 1
ATOM 829 C C . TRP A 1 111 ? 5.778 -5.289 -14.233 1.00 94.56 111 TRP A C 1
ATOM 831 O O . TRP A 1 111 ? 5.218 -4.989 -13.183 1.00 94.56 111 TRP A O 1
ATOM 841 N N . ILE A 1 112 ? 6.077 -4.367 -15.158 1.00 94.19 112 ILE A N 1
ATOM 842 C CA . ILE A 1 112 ? 5.887 -2.921 -14.947 1.00 94.19 112 ILE A CA 1
ATOM 843 C C . ILE A 1 112 ? 4.455 -2.602 -14.490 1.00 94.19 112 ILE A C 1
ATOM 845 O O . ILE A 1 112 ? 4.249 -2.060 -13.403 1.00 94.19 112 ILE A O 1
ATOM 849 N N . PHE A 1 113 ? 3.448 -2.970 -15.288 1.00 95.00 113 PHE A N 1
ATOM 850 C CA . PHE A 1 113 ? 2.049 -2.681 -14.958 1.00 95.00 113 PHE A CA 1
ATOM 851 C C . PHE A 1 113 ? 1.549 -3.448 -13.721 1.00 95.00 113 PHE A C 1
ATOM 853 O O . PHE A 1 113 ? 0.974 -2.805 -12.839 1.00 95.00 113 PHE A O 1
ATOM 860 N N . PRO A 1 114 ? 1.776 -4.774 -13.590 1.00 95.69 114 PRO A N 1
ATOM 861 C CA . PRO A 1 114 ? 1.426 -5.506 -12.374 1.00 95.69 114 PRO A CA 1
ATOM 862 C C . PRO A 1 114 ? 2.018 -4.896 -11.100 1.00 95.69 114 PRO A C 1
ATOM 864 O O . PRO A 1 114 ? 1.298 -4.743 -10.114 1.00 95.69 114 PRO A O 1
ATOM 867 N N . THR A 1 115 ? 3.297 -4.503 -11.113 1.00 95.56 115 THR A N 1
ATOM 868 C CA . THR A 1 115 ? 3.948 -3.902 -9.943 1.00 95.56 115 THR A CA 1
ATOM 869 C C . THR A 1 115 ? 3.317 -2.565 -9.579 1.00 95.56 115 THR A C 1
ATOM 871 O O . THR A 1 115 ? 3.018 -2.352 -8.407 1.00 95.56 115 THR A O 1
ATOM 874 N N . LEU A 1 116 ? 3.046 -1.688 -10.551 1.00 95.94 116 LEU A N 1
ATOM 875 C CA . LEU A 1 116 ? 2.394 -0.401 -10.280 1.00 95.94 116 LEU A CA 1
ATOM 876 C C . LEU A 1 116 ? 0.989 -0.578 -9.688 1.00 95.94 116 LEU A C 1
ATOM 878 O O . LEU A 1 116 ? 0.630 0.133 -8.751 1.00 95.94 116 LEU A O 1
ATOM 882 N N . ILE A 1 117 ? 0.215 -1.550 -10.180 1.00 96.12 117 ILE A N 1
ATOM 883 C CA . ILE A 1 117 ? -1.111 -1.871 -9.630 1.00 96.12 117 ILE A CA 1
ATOM 884 C C . ILE A 1 117 ? -0.985 -2.388 -8.194 1.00 96.12 117 ILE A C 1
ATOM 886 O O . ILE A 1 117 ? -1.698 -1.918 -7.310 1.00 96.12 117 ILE A O 1
ATOM 890 N N . LEU A 1 118 ? -0.077 -3.333 -7.939 1.00 96.25 118 LEU A N 1
ATOM 891 C CA . LEU A 1 118 ? 0.122 -3.900 -6.604 1.00 96.25 118 LEU A CA 1
ATOM 892 C C . LEU A 1 118 ? 0.592 -2.840 -5.602 1.00 96.25 118 LEU A C 1
ATOM 894 O O . LEU A 1 118 ? 0.051 -2.763 -4.504 1.00 96.25 118 LEU A O 1
ATOM 898 N N . VAL A 1 119 ? 1.536 -1.981 -5.987 1.00 95.94 119 VAL A N 1
ATOM 899 C CA . VAL A 1 119 ? 2.007 -0.867 -5.149 1.00 95.94 119 VAL A CA 1
ATOM 900 C C . VAL A 1 119 ? 0.887 0.139 -4.892 1.00 95.94 119 VAL A C 1
ATOM 902 O O . VAL A 1 119 ? 0.725 0.584 -3.756 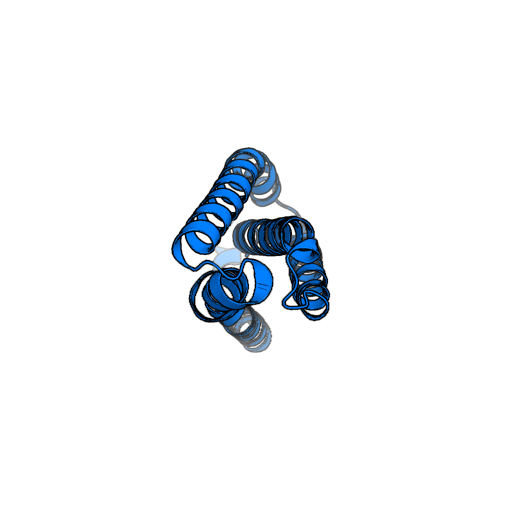1.00 95.94 119 VAL A O 1
ATOM 905 N N . ALA A 1 120 ? 0.071 0.457 -5.900 1.00 96.12 120 ALA A N 1
ATOM 906 C CA . ALA A 1 120 ? -1.093 1.317 -5.717 1.00 96.12 120 ALA A CA 1
ATOM 907 C C . ALA A 1 120 ? -2.094 0.709 -4.721 1.00 96.12 120 ALA A C 1
ATOM 909 O O . ALA A 1 120 ? -2.588 1.418 -3.847 1.00 96.12 120 ALA A O 1
ATOM 910 N N . LEU A 1 121 ? -2.353 -0.601 -4.799 1.00 96.19 121 LEU A N 1
ATOM 911 C CA . LEU A 1 121 ? -3.211 -1.317 -3.850 1.00 96.19 121 LEU A CA 1
ATOM 912 C C . LEU A 1 121 ? -2.632 -1.334 -2.429 1.00 96.19 121 LEU A C 1
ATOM 914 O O . LEU A 1 121 ? -3.390 -1.139 -1.479 1.00 96.19 121 LEU A O 1
ATOM 918 N N . VAL A 1 122 ? -1.314 -1.522 -2.277 1.00 96.44 122 VAL A N 1
ATOM 919 C CA . VAL A 1 122 ? -0.629 -1.398 -0.978 1.00 96.44 122 VAL A CA 1
ATOM 920 C C . VAL A 1 122 ? -0.841 -0.001 -0.402 1.00 96.44 122 VAL A C 1
ATOM 922 O O . VAL A 1 122 ? -1.233 0.122 0.755 1.00 96.44 122 VAL A O 1
ATOM 925 N N . ASN A 1 123 ? -0.622 1.040 -1.208 1.00 95.56 123 ASN A N 1
ATOM 926 C CA . ASN A 1 123 ? -0.740 2.431 -0.779 1.00 95.56 123 ASN A CA 1
ATOM 927 C C . ASN A 1 123 ? -2.190 2.769 -0.375 1.00 95.56 123 ASN A C 1
ATOM 929 O O . ASN A 1 123 ? -2.430 3.234 0.735 1.00 95.56 123 ASN A O 1
ATOM 933 N N . ILE A 1 124 ? -3.172 2.412 -1.213 1.00 94.75 124 ILE A N 1
ATOM 934 C CA . ILE A 1 124 ? -4.603 2.608 -0.927 1.00 94.75 124 ILE A CA 1
ATOM 935 C C . ILE A 1 124 ? -5.024 1.856 0.340 1.00 94.75 124 ILE A C 1
ATOM 937 O O . ILE A 1 124 ? -5.704 2.427 1.192 1.00 94.75 124 ILE A O 1
ATOM 941 N N . GLY A 1 125 ? -4.642 0.583 0.475 1.00 93.25 125 GLY A N 1
ATOM 942 C CA . GLY A 1 125 ? -4.981 -0.223 1.647 1.00 93.25 125 GLY A CA 1
ATOM 943 C C . GLY A 1 125 ? -4.371 0.341 2.927 1.00 93.25 125 GLY A C 1
ATOM 944 O O . GLY A 1 125 ? -5.067 0.477 3.932 1.00 93.25 125 GLY A O 1
ATOM 945 N N . PHE A 1 126 ? -3.096 0.728 2.881 1.00 94.31 126 PHE A N 1
ATOM 946 C CA . PHE A 1 126 ? -2.389 1.308 4.017 1.00 94.31 126 PHE A CA 1
ATOM 947 C C . PHE A 1 126 ? -3.025 2.629 4.466 1.00 94.31 126 PHE A C 1
ATOM 949 O O . PHE A 1 126 ? -3.458 2.728 5.613 1.00 94.31 126 PHE A O 1
ATOM 956 N N . GLU A 1 127 ? -3.167 3.592 3.555 1.00 93.25 127 GLU A N 1
ATOM 957 C CA . GLU A 1 127 ? -3.711 4.924 3.859 1.00 93.25 127 GLU A CA 1
ATOM 958 C C . GLU A 1 127 ? -5.192 4.874 4.246 1.00 93.25 127 GLU A C 1
ATOM 960 O O . GLU A 1 127 ? -5.669 5.642 5.075 1.00 93.25 127 GLU A O 1
ATOM 965 N N . THR A 1 128 ? -5.956 3.929 3.700 1.00 89.94 128 THR A N 1
ATOM 966 C CA . THR A 1 128 ? -7.346 3.771 4.137 1.00 89.94 128 THR A CA 1
ATOM 967 C C . THR A 1 128 ? -7.420 3.108 5.511 1.00 89.94 128 THR A C 1
ATOM 969 O O . THR A 1 128 ? -8.281 3.462 6.312 1.00 89.94 128 THR A O 1
ATOM 972 N N . SER A 1 129 ? -6.514 2.176 5.832 1.00 90.44 129 SER A N 1
ATOM 973 C CA . SER A 1 129 ? -6.456 1.567 7.165 1.00 90.44 129 SER A CA 1
ATOM 974 C C . SER A 1 129 ? -6.086 2.579 8.252 1.00 90.44 129 SER A C 1
ATOM 976 O O . SER A 1 129 ? -6.589 2.449 9.370 1.00 90.44 129 SER A O 1
ATOM 978 N N . THR A 1 130 ? -5.226 3.558 7.955 1.00 87.38 130 THR A N 1
ATOM 979 C CA . THR A 1 130 ? -4.822 4.602 8.913 1.00 87.38 130 THR A CA 1
ATOM 980 C C . THR A 1 130 ? -5.953 5.582 9.218 1.00 87.38 130 THR A C 1
ATOM 982 O O . THR A 1 130 ? -6.023 6.068 10.338 1.00 87.38 130 THR A O 1
ATOM 985 N N . VAL A 1 131 ? -6.904 5.800 8.300 1.00 87.69 131 VAL A N 1
ATOM 986 C CA . VAL A 1 131 ? -8.118 6.603 8.571 1.00 87.69 131 VAL A CA 1
ATOM 987 C C . VAL A 1 131 ? -8.990 5.991 9.681 1.00 87.69 131 VAL A C 1
ATOM 989 O O . VAL A 1 131 ? -9.668 6.715 10.407 1.00 87.69 131 VAL A O 1
ATOM 992 N N . PHE A 1 132 ? -8.991 4.661 9.832 1.00 85.12 132 PHE A N 1
ATOM 993 C CA . PHE A 1 132 ? -9.785 3.963 10.855 1.00 85.12 132 PHE A CA 1
ATOM 994 C C . PHE A 1 132 ? -9.034 3.690 12.169 1.00 85.12 132 PHE A C 1
ATOM 996 O O . PHE A 1 132 ? -9.690 3.277 13.137 1.00 85.12 132 PHE A O 1
ATOM 1003 N N . TYR A 1 133 ? -7.705 3.856 12.173 1.00 80.50 133 TYR A N 1
ATOM 1004 C CA . TYR A 1 133 ? -6.818 3.710 13.334 1.00 80.50 133 TYR A CA 1
ATOM 1005 C C . TYR A 1 133 ? -7.060 4.849 14.332 1.00 80.50 133 TYR A C 1
ATOM 1007 O O . TYR A 1 133 ? -7.424 4.532 15.489 1.00 80.50 133 TYR A O 1
#

Sequence (133 aa):
MTTAELDRPVTKRGLAAWCLFDWANSPTPTVVVTFVFAPYFARGIVGNEAEGLALWSWGIAFSALVIAVLAPVTGAIADAAGRRKPWIAGFSLLTILATAGLWFCAPDPTWIFPTLILVALVNIGFETSTVFY

Secondary structure (DSSP, 8-state):
--TTSTTSPPPHHHHHHHHHHHHHHTHIIIIIIIISHHHHIIIIISS-HHHHHHHHHHHHHHHHHHHHHHHHHHHHHHHT-S-SHHHHHHHHHHHHHHHHHGGG--SSGGGHHHHHHHHHHHHHHHHHHHHH-

pLDDT: mean 89.71, std 10.2, range [50.16, 97.31]

Radius of gyration: 17.81 Å; chains: 1; bounding box: 37×25×51 Å